Protein AF-A0A060C2F8-F1 (afdb_monomer)

InterPro domains:
  IPR010720 Alpha-L-arab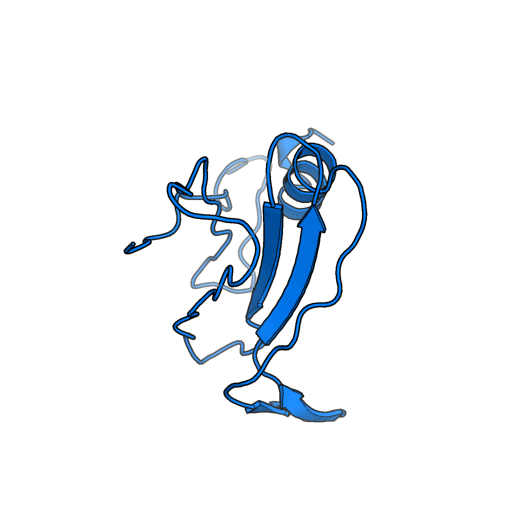inofuranosidase, C-terminal [PF06964] (8-109)
  IPR013780 Glycosyl hydrolase, all-beta [G3DSA:2.60.40.1180] (6-112)

pLDDT: mean 90.23, std 9.42, range [49.72, 97.5]

Nearest PDB structures (foldseek):
  2y2w-assembly2_B  TM=9.175E-01  e=4.142E-04  Bifidobacterium longum
  2y2w-assembly1_C  TM=8.318E-01  e=1.087E-04  Bifidobacterium longum
  8x19-assembly1_Q  TM=3.955E-01  e=1.441E+00  Homo sapiens
  2quf-assembly1_A  TM=3.892E-01  e=3.993E+00  unclassified

Foldseek 3Di:
DDCLQVAVCSVCVVAQDADKDDDDDDDDWDQDPPPGTDDQKDWIWHADPVGIDIDMDGNDLPDDDDDDDDPPPRDPDDDDPFAWDFDDNDPPDHADPVRNPRTHTDGDDDDD

Mean predicted aligned error: 4.66 Å

Organism: NCBI:txid905025

Structure (mmCIF, N/CA/C/O backbone):
data_AF-A0A060C2F8-F1
#
_entry.id   AF-A0A060C2F8-F1
#
loop_
_atom_site.group_PDB
_atom_site.id
_atom_site.type_symbol
_atom_site.label_atom_id
_atom_site.label_alt_id
_atom_site.label_comp_id
_atom_site.label_asym_id
_atom_site.label_entity_id
_atom_site.label_seq_id
_atom_site.pdbx_PDB_ins_code
_atom_site.Cartn_x
_atom_site.Cartn_y
_atom_site.Cartn_z
_atom_site.occupancy
_atom_site.B_iso_or_equiv
_atom_site.auth_seq_id
_atom_site.auth_comp_id
_atom_site.auth_asym_id
_atom_site.auth_atom_id
_atom_site.pdbx_PDB_model_num
ATOM 1 N N . MET A 1 1 ? 24.182 5.531 0.282 1.00 49.72 1 MET A N 1
ATOM 2 C CA . MET A 1 1 ? 22.779 5.168 0.030 1.00 49.72 1 MET A CA 1
ATOM 3 C C . MET A 1 1 ? 21.955 6.337 0.517 1.00 49.72 1 MET A C 1
ATOM 5 O O . MET A 1 1 ? 22.023 6.642 1.704 1.00 49.72 1 MET A O 1
ATOM 9 N N . ALA A 1 2 ? 21.351 7.085 -0.400 1.00 53.16 2 ALA A N 1
ATOM 10 C CA . ALA A 1 2 ? 20.495 8.204 -0.020 1.00 53.16 2 ALA A CA 1
ATOM 11 C C . ALA A 1 2 ? 19.171 7.641 0.524 1.00 53.16 2 ALA A C 1
ATOM 13 O O . ALA A 1 2 ? 18.805 6.512 0.202 1.00 53.16 2 ALA A O 1
ATOM 14 N N . ALA A 1 3 ? 18.456 8.396 1.362 1.00 50.66 3 ALA A N 1
ATOM 15 C CA . ALA A 1 3 ? 17.153 7.964 1.886 1.00 50.66 3 ALA A CA 1
ATOM 16 C C . ALA A 1 3 ? 16.141 7.651 0.760 1.00 50.66 3 ALA A C 1
ATOM 18 O O . ALA A 1 3 ? 15.261 6.808 0.932 1.00 50.66 3 ALA A O 1
ATOM 19 N N . ASP A 1 4 ? 16.339 8.264 -0.407 1.00 53.00 4 ASP A N 1
ATOM 20 C CA . ASP A 1 4 ? 15.506 8.123 -1.602 1.00 53.00 4 ASP A CA 1
ATOM 21 C C . ASP A 1 4 ? 15.657 6.751 -2.293 1.00 53.00 4 ASP A C 1
ATOM 23 O O . ASP A 1 4 ? 14.815 6.382 -3.109 1.00 53.00 4 ASP A O 1
ATOM 27 N N . ASP A 1 5 ? 16.675 5.955 -1.935 1.00 61.00 5 ASP A N 1
ATOM 28 C CA . ASP A 1 5 ? 16.897 4.609 -2.490 1.00 61.00 5 ASP A CA 1
ATOM 29 C C . ASP A 1 5 ? 15.994 3.537 -1.833 1.00 61.00 5 ASP A C 1
ATOM 31 O O . ASP A 1 5 ? 15.837 2.438 -2.364 1.00 61.00 5 ASP A O 1
ATOM 35 N N . LEU A 1 6 ? 15.385 3.830 -0.673 1.00 74.69 6 LEU A N 1
ATOM 36 C CA . LEU A 1 6 ? 14.614 2.876 0.143 1.00 74.69 6 LEU A CA 1
ATOM 37 C C . LEU A 1 6 ? 13.147 3.297 0.319 1.00 74.69 6 LEU A C 1
ATOM 39 O O . LEU A 1 6 ? 12.612 3.284 1.427 1.00 74.69 6 LEU A O 1
ATOM 43 N N . LEU A 1 7 ? 12.476 3.660 -0.773 1.00 84.94 7 LEU A N 1
ATOM 44 C CA . LEU A 1 7 ? 11.168 4.331 -0.739 1.00 84.94 7 LEU A CA 1
ATOM 45 C C . LEU A 1 7 ? 10.093 3.628 0.119 1.00 84.94 7 LEU A C 1
ATOM 47 O O . LEU A 1 7 ? 9.512 4.302 0.973 1.00 84.94 7 LEU A O 1
ATOM 51 N N . PRO A 1 8 ? 9.832 2.306 -0.000 1.00 87.50 8 PRO A N 1
ATOM 52 C CA . PRO A 1 8 ? 8.842 1.655 0.862 1.00 87.50 8 PRO A CA 1
ATOM 53 C C . PRO A 1 8 ? 9.239 1.666 2.342 1.00 87.50 8 PRO A C 1
ATOM 55 O O . PRO A 1 8 ? 8.400 1.881 3.216 1.00 87.50 8 PRO A O 1
ATOM 58 N N . VAL A 1 9 ? 10.525 1.456 2.641 1.00 90.69 9 VAL A N 1
ATOM 59 C CA . VAL A 1 9 ? 11.032 1.403 4.021 1.00 90.69 9 VAL A CA 1
ATOM 60 C C . VAL A 1 9 ? 11.005 2.789 4.658 1.00 90.69 9 VAL A C 1
ATOM 62 O O . VAL A 1 9 ? 10.604 2.923 5.806 1.00 90.69 9 VAL A O 1
ATOM 65 N N . ALA A 1 10 ? 11.368 3.836 3.919 1.00 91.81 10 ALA A N 1
ATOM 66 C CA . ALA A 1 10 ? 11.306 5.212 4.397 1.00 91.81 10 ALA A CA 1
ATOM 67 C C . ALA A 1 10 ? 9.861 5.645 4.711 1.00 91.81 10 ALA A C 1
ATOM 69 O O . ALA A 1 10 ? 9.612 6.232 5.765 1.00 91.81 10 ALA A O 1
ATOM 70 N N . LEU A 1 11 ? 8.898 5.307 3.841 1.00 93.31 11 LEU A N 1
ATOM 71 C CA . LEU A 1 11 ? 7.477 5.595 4.068 1.00 93.31 11 LEU A CA 1
ATOM 72 C C . LEU A 1 11 ? 6.939 4.853 5.291 1.00 93.31 11 LEU A C 1
ATOM 74 O O . LEU A 1 11 ? 6.369 5.473 6.186 1.00 93.31 11 LEU A O 1
ATOM 78 N N . THR A 1 12 ? 7.173 3.545 5.373 1.00 92.44 12 THR A N 1
ATOM 79 C CA . THR A 1 12 ? 6.740 2.747 6.529 1.00 92.44 12 THR A CA 1
ATOM 80 C C . THR A 1 12 ? 7.395 3.222 7.823 1.00 92.44 12 THR A C 1
ATOM 82 O O . THR A 1 12 ? 6.703 3.424 8.815 1.00 92.44 12 THR A O 1
ATOM 85 N N . ALA A 1 13 ? 8.697 3.511 7.813 1.00 93.81 13 ALA A N 1
ATOM 86 C CA . ALA A 1 13 ? 9.407 4.033 8.975 1.00 93.81 13 ALA A CA 1
ATOM 87 C C . ALA A 1 13 ? 8.926 5.422 9.410 1.00 93.81 13 ALA A C 1
ATOM 89 O O . ALA A 1 13 ? 9.096 5.753 10.582 1.00 93.81 13 ALA A O 1
ATOM 90 N N . ARG A 1 14 ? 8.358 6.237 8.510 1.00 94.25 14 ARG A N 1
ATOM 91 C CA . ARG A 1 14 ? 7.750 7.536 8.839 1.00 94.25 14 ARG A CA 1
ATOM 92 C C . ARG A 1 14 ? 6.338 7.375 9.405 1.00 94.25 14 ARG A C 1
ATOM 94 O O . ARG A 1 14 ? 6.036 8.033 10.397 1.00 94.25 14 ARG A O 1
ATOM 101 N N . LEU A 1 15 ? 5.520 6.516 8.791 1.00 95.00 15 LEU A N 1
ATOM 102 C CA . LEU A 1 15 ? 4.058 6.503 8.950 1.00 95.00 15 LEU A CA 1
ATOM 103 C C . LEU A 1 15 ? 3.503 5.401 9.851 1.00 95.00 15 LEU A C 1
ATOM 105 O O . LEU A 1 15 ? 2.427 5.569 10.418 1.00 95.00 15 LEU A O 1
ATOM 109 N N . ALA A 1 16 ? 4.207 4.280 10.003 1.00 94.75 16 ALA A N 1
ATOM 110 C CA . ALA A 1 16 ? 3.764 3.179 10.854 1.00 94.75 16 ALA A CA 1
ATOM 111 C C . ALA A 1 16 ? 4.076 3.488 12.329 1.00 94.75 16 ALA A C 1
ATOM 113 O O . ALA A 1 16 ? 5.054 2.992 12.897 1.00 94.75 16 ALA A O 1
ATOM 114 N N . ARG A 1 17 ? 3.289 4.385 12.927 1.00 96.06 17 ARG A N 1
ATOM 115 C CA . ARG A 1 17 ? 3.405 4.821 14.324 1.00 96.06 17 ARG A CA 1
ATOM 116 C C . ARG A 1 17 ? 2.335 4.185 15.206 1.00 96.06 17 ARG A C 1
ATOM 118 O O . ARG A 1 17 ? 1.328 3.674 14.722 1.00 96.06 17 ARG A O 1
ATOM 125 N N . GLY A 1 18 ? 2.600 4.176 16.510 1.00 95.81 18 GLY A N 1
ATOM 126 C CA . GLY A 1 18 ? 1.692 3.617 17.506 1.00 95.81 18 GLY A CA 1
ATOM 127 C C . GLY A 1 18 ? 1.656 2.091 17.518 1.00 95.81 18 GLY A C 1
ATOM 128 O O . GLY A 1 18 ? 2.693 1.423 17.500 1.00 95.81 18 GLY A O 1
ATOM 129 N N . ARG A 1 19 ? 0.444 1.537 17.614 1.00 95.75 19 ARG A N 1
ATOM 130 C CA . ARG A 1 19 ? 0.197 0.094 17.752 1.00 95.75 19 ARG A CA 1
ATOM 131 C C . ARG A 1 19 ? -0.227 -0.523 16.427 1.00 95.75 19 ARG A C 1
ATOM 133 O O . ARG A 1 19 ? -1.034 0.057 15.709 1.00 95.75 19 ARG A O 1
ATOM 140 N N . ALA A 1 20 ? 0.243 -1.735 16.144 1.00 96.19 20 ALA A N 1
ATOM 141 C CA . ALA A 1 20 ? -0.316 -2.541 15.063 1.00 96.19 20 ALA A CA 1
ATOM 142 C C . ALA A 1 20 ? -1.755 -2.960 15.403 1.00 96.19 20 ALA A C 1
ATOM 144 O O . ALA A 1 20 ? -2.052 -3.313 16.549 1.00 96.19 20 ALA A O 1
ATOM 145 N N . VAL A 1 21 ? -2.639 -2.926 14.409 1.00 93.12 21 VAL A N 1
ATOM 146 C CA . VAL A 1 21 ? -4.035 -3.358 14.534 1.00 93.12 21 VAL A CA 1
ATOM 147 C C . VAL A 1 21 ? -4.324 -4.488 13.555 1.00 93.12 21 VAL A C 1
ATOM 149 O O . VAL A 1 21 ? -3.710 -4.574 12.491 1.00 93.12 21 VAL A O 1
ATOM 152 N N . ALA A 1 22 ? -5.232 -5.384 13.940 1.00 90.56 22 ALA A N 1
ATOM 153 C CA . ALA A 1 22 ? -5.678 -6.447 13.051 1.00 90.56 22 ALA A CA 1
ATOM 154 C C . ALA A 1 22 ? -6.451 -5.836 11.876 1.00 90.56 22 ALA A C 1
ATOM 156 O O . ALA A 1 22 ? -7.301 -4.971 12.080 1.00 90.56 22 ALA A O 1
ATOM 157 N N . VAL A 1 23 ? -6.138 -6.295 10.666 1.00 93.88 23 VAL A N 1
ATOM 158 C CA . VAL A 1 23 ? -6.817 -5.903 9.430 1.00 93.88 23 VAL A CA 1
ATOM 159 C C . VAL A 1 23 ? -7.411 -7.161 8.824 1.00 93.88 23 VAL A C 1
ATOM 161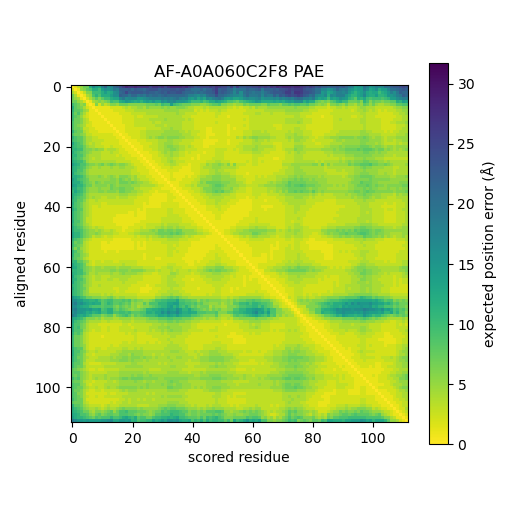 O O . VAL A 1 23 ? -6.685 -8.123 8.568 1.00 93.88 23 VAL A O 1
ATOM 164 N N . GLU A 1 24 ? -8.721 -7.154 8.609 1.00 94.12 24 GLU A N 1
ATOM 165 C CA . GLU A 1 24 ? -9.373 -8.179 7.803 1.00 94.12 24 GLU A CA 1
ATOM 166 C C . GLU A 1 24 ? -9.291 -7.771 6.334 1.00 94.12 24 GLU A C 1
ATOM 168 O O . GLU A 1 24 ? -9.595 -6.635 5.972 1.00 94.12 24 GLU A O 1
ATOM 173 N N . VAL A 1 25 ? -8.819 -8.691 5.495 1.00 95.50 25 VAL A N 1
ATOM 174 C CA . VAL A 1 25 ? -8.669 -8.476 4.056 1.00 95.50 25 VAL A CA 1
ATOM 175 C C . VAL A 1 25 ? -9.475 -9.549 3.349 1.00 95.50 25 VAL A C 1
ATOM 177 O O . VAL A 1 25 ? -9.131 -10.729 3.423 1.00 95.50 25 VAL A O 1
ATOM 180 N N . ASP A 1 26 ? -10.520 -9.122 2.654 1.00 95.31 26 ASP A N 1
ATOM 181 C CA . ASP A 1 26 ? -11.278 -9.945 1.718 1.00 95.31 26 ASP A CA 1
ATOM 182 C C . ASP A 1 26 ? -11.089 -9.406 0.297 1.00 95.31 26 ASP A C 1
ATOM 184 O O . ASP A 1 26 ? -10.862 -8.209 0.103 1.00 95.31 26 ASP A O 1
ATOM 188 N N . GLY A 1 27 ? -11.128 -10.286 -0.703 1.00 94.75 27 GLY A N 1
ATOM 189 C CA . GLY A 1 27 ? -10.970 -9.861 -2.088 1.00 94.75 27 GLY A CA 1
ATOM 190 C C . GLY A 1 27 ? -10.400 -10.912 -3.039 1.00 94.75 27 GLY A C 1
ATOM 191 O O . GLY A 1 27 ? -10.417 -12.114 -2.757 1.00 94.75 27 GLY A O 1
ATOM 192 N N . PRO A 1 28 ? -9.907 -10.470 -4.212 1.00 95.69 28 PRO A N 1
ATOM 193 C CA . PRO A 1 28 ? -9.501 -11.377 -5.271 1.00 95.69 28 PRO A CA 1
ATOM 194 C C . PRO A 1 28 ? -8.284 -12.215 -4.874 1.00 95.69 28 PRO A C 1
ATOM 196 O O . PRO A 1 28 ? -7.470 -11.851 -4.021 1.00 95.69 28 PRO A O 1
ATOM 199 N N . SER A 1 29 ? -8.133 -13.346 -5.555 1.00 96.31 29 SER A N 1
ATOM 200 C CA . SER A 1 29 ? -6.967 -14.218 -5.449 1.00 96.31 29 SER A CA 1
ATOM 201 C C . SER A 1 29 ? -6.398 -14.502 -6.833 1.00 96.31 29 SER A C 1
ATOM 203 O O . SER A 1 29 ? -7.120 -14.452 -7.827 1.00 96.31 29 SER A O 1
ATOM 205 N N . PHE A 1 30 ? -5.103 -14.804 -6.900 1.00 94.62 30 PHE A N 1
ATOM 206 C CA . PHE A 1 30 ? -4.427 -15.165 -8.144 1.00 94.62 30 PHE A CA 1
ATOM 207 C C . PHE A 1 30 ? -3.649 -16.471 -7.983 1.00 94.62 30 PHE A C 1
ATOM 209 O O . PHE A 1 30 ? -3.247 -16.859 -6.880 1.00 94.62 30 PHE A O 1
ATOM 216 N N . ALA A 1 31 ? -3.443 -17.1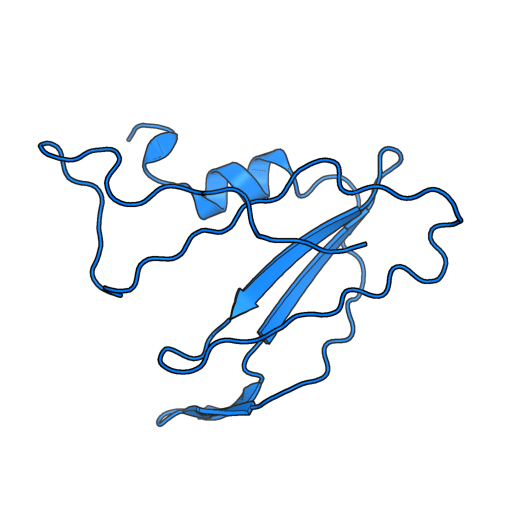69 -9.099 1.00 95.25 31 ALA A N 1
ATOM 217 C CA . ALA A 1 31 ? -2.677 -18.403 -9.123 1.00 95.25 31 ALA A CA 1
ATOM 218 C C . ALA A 1 31 ? -1.174 -18.096 -9.099 1.00 95.25 31 ALA A C 1
ATOM 220 O O . ALA A 1 31 ? -0.627 -17.483 -10.014 1.00 95.25 31 ALA A O 1
ATOM 221 N N . SER A 1 32 ? -0.490 -18.574 -8.067 1.00 93.56 32 SER A N 1
ATOM 222 C CA . SER A 1 32 ? 0.966 -18.570 -7.984 1.00 93.56 32 SER A CA 1
ATOM 223 C C . SER A 1 32 ? 1.517 -19.966 -8.278 1.00 93.56 32 SER A C 1
ATOM 225 O O . SER A 1 32 ? 1.012 -20.971 -7.775 1.00 93.56 32 SER A O 1
ATOM 227 N N . ALA A 1 33 ? 2.601 -20.045 -9.052 1.00 92.75 33 ALA A N 1
ATOM 228 C CA . ALA A 1 33 ? 3.209 -21.329 -9.416 1.00 92.75 33 ALA A CA 1
ATOM 229 C C . ALA A 1 33 ? 3.729 -22.117 -8.198 1.00 92.75 33 ALA A C 1
ATOM 231 O O . ALA A 1 33 ? 3.734 -23.344 -8.205 1.00 92.75 33 ALA A O 1
ATOM 232 N N . ARG A 1 34 ? 4.178 -21.409 -7.153 1.00 95.25 34 ARG A N 1
ATOM 233 C CA . ARG A 1 34 ? 4.800 -22.011 -5.966 1.00 95.25 34 ARG A CA 1
ATOM 234 C C . ARG A 1 34 ? 3.823 -22.277 -4.822 1.00 95.25 34 ARG A C 1
ATOM 236 O O . ARG A 1 34 ? 4.028 -23.236 -4.085 1.00 95.25 34 ARG A O 1
ATOM 243 N N . PHE A 1 35 ? 2.817 -21.425 -4.637 1.00 94.50 35 PHE A N 1
ATOM 244 C CA . PHE A 1 35 ? 1.952 -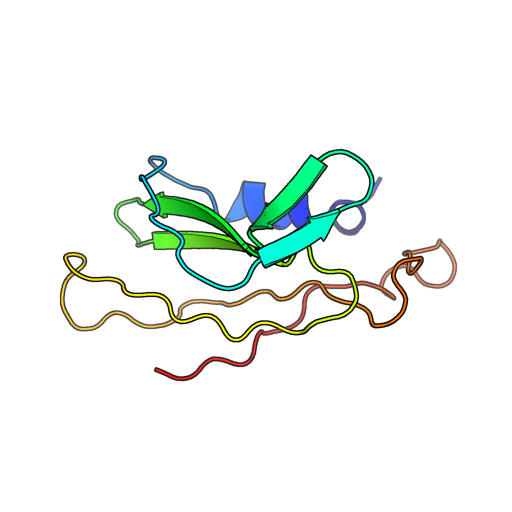21.448 -3.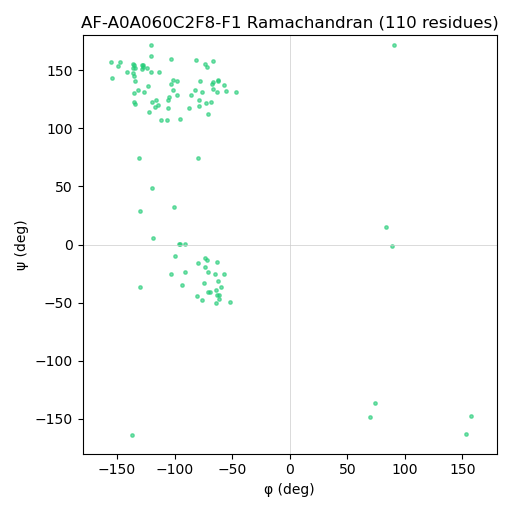451 1.00 94.50 35 PHE A CA 1
ATOM 245 C C . PHE A 1 35 ? 0.478 -21.716 -3.783 1.00 94.50 35 PHE A C 1
ATOM 247 O O . PHE A 1 35 ? -0.360 -21.670 -2.889 1.00 94.50 35 PHE A O 1
ATOM 254 N N . GLY A 1 36 ? 0.151 -22.006 -5.048 1.00 95.25 36 GLY A N 1
ATOM 255 C CA . GLY A 1 36 ? -1.231 -22.168 -5.491 1.00 95.25 36 GLY A CA 1
ATOM 256 C C . GLY A 1 36 ? -1.982 -20.838 -5.475 1.00 95.25 36 GLY A C 1
ATOM 257 O O . GLY A 1 36 ? -1.391 -19.782 -5.710 1.00 95.25 36 GLY A O 1
ATOM 258 N N . THR A 1 37 ? -3.283 -20.886 -5.211 1.00 96.12 37 THR A N 1
ATOM 259 C CA . THR A 1 37 ? -4.141 -19.697 -5.139 1.00 96.12 37 THR A CA 1
ATOM 260 C C . THR A 1 37 ? -3.859 -18.902 -3.866 1.00 96.12 37 THR A C 1
ATOM 262 O O . THR A 1 37 ? -4.004 -19.425 -2.763 1.00 96.12 37 THR A O 1
ATOM 265 N N . VAL A 1 38 ? -3.473 -17.633 -4.014 1.00 95.94 38 VAL A N 1
ATOM 266 C CA . VAL A 1 38 ? -3.139 -16.738 -2.895 1.00 95.94 38 VAL A CA 1
ATOM 267 C C . VAL A 1 38 ? -3.904 -15.413 -2.997 1.00 95.94 38 VAL A C 1
ATOM 269 O O . VAL A 1 38 ? -4.194 -14.979 -4.112 1.00 95.94 38 VAL A O 1
ATOM 272 N N . PRO A 1 39 ? -4.212 -14.733 -1.872 1.00 96.12 39 PRO A N 1
ATOM 273 C CA . PRO A 1 39 ? -4.856 -13.418 -1.909 1.00 96.12 39 PRO A CA 1
ATOM 274 C C . PRO A 1 39 ? -4.045 -12.399 -2.721 1.00 96.12 39 PRO A C 1
ATOM 276 O O . PRO A 1 39 ? -2.822 -12.328 -2.579 1.00 96.12 39 PRO A O 1
ATOM 279 N N . ALA A 1 40 ? -4.693 -11.584 -3.546 1.00 96.75 40 ALA A N 1
ATOM 280 C CA . ALA A 1 40 ? -4.000 -10.550 -4.311 1.00 96.75 40 ALA A CA 1
ATOM 281 C C . ALA A 1 40 ? -3.475 -9.441 -3.393 1.00 96.75 40 ALA A C 1
ATOM 283 O O . ALA A 1 40 ? -2.332 -9.019 -3.534 1.00 96.75 40 ALA A O 1
ATOM 284 N N . VAL A 1 41 ? -4.258 -9.033 -2.396 1.00 97.50 41 VAL A N 1
ATOM 285 C CA . VAL A 1 41 ? -3.894 -7.952 -1.476 1.00 97.50 41 VAL A CA 1
ATOM 286 C C . VAL A 1 41 ? -3.323 -8.515 -0.179 1.00 97.50 41 VAL A C 1
ATOM 288 O O . VAL A 1 41 ? -3.794 -9.520 0.351 1.00 97.50 41 VAL A O 1
ATOM 291 N N . ASN A 1 42 ? -2.291 -7.856 0.336 1.00 96.44 42 ASN A N 1
ATOM 292 C CA . ASN A 1 42 ? -1.869 -7.979 1.724 1.00 96.44 42 ASN A CA 1
ATOM 293 C C . ASN A 1 42 ? -1.882 -6.587 2.355 1.00 96.44 42 ASN A C 1
ATOM 295 O O . ASN A 1 42 ? -1.410 -5.644 1.720 1.00 96.44 42 ASN A O 1
ATOM 299 N N . ALA A 1 43 ? -2.396 -6.462 3.575 1.00 97.12 43 ALA A N 1
ATOM 300 C CA . ALA A 1 43 ? -2.494 -5.188 4.267 1.00 97.12 43 ALA A CA 1
ATOM 301 C C . ALA A 1 43 ? -2.186 -5.330 5.757 1.00 97.12 43 ALA A C 1
ATOM 303 O O . ALA A 1 43 ? -2.467 -6.350 6.383 1.00 97.12 43 ALA A O 1
ATOM 304 N N . VAL A 1 44 ? -1.617 -4.273 6.320 1.00 96.62 44 VAL A N 1
ATOM 305 C CA . VAL A 1 44 ? -1.437 -4.071 7.756 1.00 96.62 44 VAL A CA 1
ATOM 306 C C . VAL A 1 44 ? -1.811 -2.636 8.086 1.00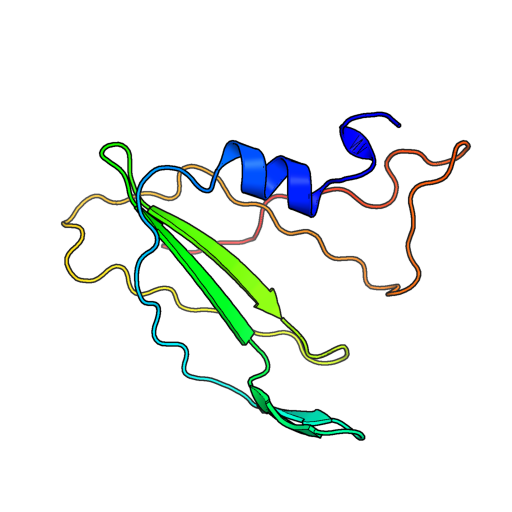 96.62 44 VAL A C 1
ATOM 308 O O . VAL A 1 44 ? -1.722 -1.754 7.230 1.00 96.62 44 VAL A O 1
ATOM 311 N N . ALA A 1 45 ? -2.199 -2.383 9.329 1.00 96.38 45 ALA A N 1
ATOM 312 C CA . ALA A 1 45 ? -2.475 -1.032 9.778 1.00 96.38 45 ALA A CA 1
ATOM 313 C C . ALA A 1 45 ? -1.865 -0.768 11.151 1.00 96.38 45 ALA A C 1
ATOM 315 O O . ALA A 1 45 ? -1.699 -1.679 11.970 1.00 96.38 45 ALA A O 1
ATOM 316 N N . THR A 1 46 ? -1.536 0.494 11.395 1.00 96.19 46 THR A N 1
ATOM 317 C CA . THR A 1 46 ? -1.162 0.989 12.716 1.00 96.19 46 THR A CA 1
ATOM 318 C C . THR A 1 46 ? -2.064 2.143 13.116 1.00 96.19 46 THR A C 1
ATOM 320 O O . THR A 1 46 ? -2.576 2.854 12.255 1.00 96.19 46 THR A O 1
ATOM 323 N N . ALA A 1 47 ? -2.267 2.316 14.417 1.00 93.81 47 ALA A N 1
ATOM 324 C CA . ALA A 1 47 ? -3.077 3.389 14.973 1.00 93.81 47 ALA A CA 1
ATOM 325 C C . ALA A 1 47 ? -2.366 4.053 16.158 1.00 93.81 47 ALA A C 1
ATOM 327 O O . ALA A 1 47 ? -1.769 3.362 16.993 1.00 93.81 47 ALA A O 1
ATOM 328 N N . ASP A 1 48 ? -2.480 5.370 16.249 1.00 92.88 48 ASP A N 1
ATOM 329 C CA . ASP A 1 48 ? -2.090 6.196 17.392 1.00 92.88 48 ASP A CA 1
ATOM 330 C C . ASP A 1 48 ? -3.172 7.256 17.670 1.00 92.88 48 ASP A C 1
ATOM 332 O O . ASP A 1 48 ? -4.315 7.100 17.239 1.00 92.88 48 ASP A O 1
ATOM 336 N N . ASP A 1 49 ? -2.837 8.284 18.450 1.00 90.25 49 ASP A N 1
ATOM 337 C CA . ASP A 1 49 ? -3.773 9.351 18.812 1.00 90.25 49 ASP A CA 1
ATOM 338 C C . ASP A 1 49 ? -4.058 10.315 17.641 1.00 90.25 49 ASP A C 1
ATOM 340 O O . ASP A 1 49 ? -5.074 11.010 17.666 1.00 90.25 49 ASP A O 1
ATOM 344 N N . ASP A 1 50 ? -3.196 10.344 16.615 1.00 89.12 50 ASP A N 1
ATOM 345 C CA . ASP A 1 50 ? -3.321 11.229 15.451 1.00 89.12 50 ASP A CA 1
ATOM 346 C C . ASP A 1 50 ? -4.115 10.570 14.309 1.00 89.12 50 ASP A C 1
ATOM 348 O O . ASP A 1 50 ? -4.708 11.266 13.480 1.00 89.12 50 ASP A O 1
ATOM 352 N N . GLY A 1 51 ? -4.161 9.234 14.255 1.00 91.75 51 GLY A N 1
ATOM 353 C CA . GLY A 1 51 ? -5.031 8.517 13.328 1.00 91.75 51 GLY A CA 1
ATOM 354 C C . GLY A 1 51 ? -4.604 7.087 13.016 1.00 91.75 51 GLY A C 1
ATOM 355 O O . GLY A 1 51 ? -4.076 6.359 13.857 1.00 91.75 51 GLY A O 1
ATOM 356 N N . VAL A 1 52 ? -4.895 6.664 11.781 1.00 94.06 52 VAL A N 1
ATOM 357 C CA . VAL A 1 52 ? -4.626 5.311 11.282 1.00 94.06 52 VAL A CA 1
ATOM 358 C C . VAL A 1 52 ? -3.834 5.366 9.985 1.00 94.06 52 VAL A C 1
ATOM 360 O O . VAL A 1 52 ? -4.219 6.041 9.033 1.00 94.06 52 VAL A O 1
ATOM 363 N N . THR 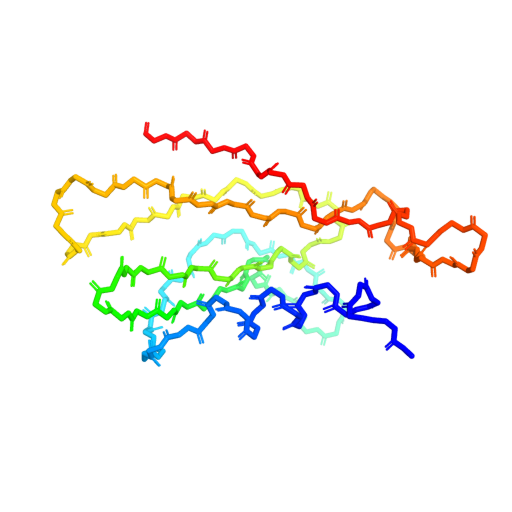A 1 53 ? -2.765 4.579 9.933 1.00 95.94 53 THR A N 1
ATOM 364 C CA . THR A 1 53 ? -1.979 4.339 8.723 1.00 95.94 53 THR A CA 1
ATOM 365 C C . THR A 1 53 ? -2.289 2.943 8.209 1.00 95.94 53 THR A C 1
ATOM 367 O O . THR A 1 53 ? -2.077 1.965 8.924 1.00 95.94 53 THR A O 1
ATOM 370 N N . VAL A 1 54 ? -2.724 2.837 6.953 1.00 95.88 54 VAL A N 1
ATOM 371 C CA . VAL A 1 54 ? -2.890 1.556 6.254 1.00 95.88 54 VAL A CA 1
ATOM 372 C C . VAL A 1 54 ? -1.758 1.384 5.249 1.00 95.88 54 VAL A C 1
ATOM 374 O O . VAL A 1 54 ? -1.512 2.246 4.408 1.00 95.88 54 VAL A O 1
ATOM 377 N N . LEU A 1 55 ? -1.067 0.253 5.334 1.00 96.44 55 LEU A N 1
ATOM 378 C CA . LEU A 1 55 ? -0.016 -0.156 4.413 1.00 96.44 55 LEU A CA 1
ATOM 379 C C . LEU A 1 55 ? -0.496 -1.399 3.685 1.00 96.44 55 LEU A C 1
ATOM 381 O O . LEU A 1 55 ? -0.760 -2.420 4.317 1.00 96.44 55 LEU A O 1
ATOM 385 N N . LEU A 1 56 ? -0.587 -1.328 2.362 1.00 96.69 56 LEU A N 1
ATOM 386 C CA . LEU A 1 56 ? -1.060 -2.438 1.547 1.00 96.69 56 LEU A CA 1
ATOM 387 C C . LEU A 1 56 ? -0.192 -2.650 0.314 1.00 96.69 56 LEU A C 1
ATOM 389 O O . LEU A 1 56 ? 0.457 -1.727 -0.177 1.00 96.69 56 LEU A O 1
ATOM 393 N N . ALA A 1 57 ? -0.194 -3.881 -0.184 1.00 96.00 57 ALA A N 1
ATOM 394 C CA . ALA A 1 57 ? 0.467 -4.265 -1.419 1.00 96.00 57 ALA A CA 1
ATOM 395 C C . ALA A 1 57 ? -0.450 -5.161 -2.254 1.00 96.00 57 ALA A C 1
ATOM 397 O O . ALA A 1 57 ? -0.953 -6.173 -1.758 1.00 96.00 57 ALA A O 1
ATOM 398 N N . ASN A 1 58 ? -0.606 -4.816 -3.533 1.00 96.00 58 ASN A N 1
ATOM 399 C CA . ASN A 1 58 ? -1.096 -5.742 -4.546 1.00 96.00 58 ASN A CA 1
ATOM 400 C C . ASN A 1 58 ? 0.059 -6.664 -4.965 1.00 96.00 58 ASN A C 1
ATOM 402 O O . ASN A 1 58 ? 1.139 -6.201 -5.330 1.00 96.00 58 ASN A O 1
ATOM 406 N N . ARG A 1 59 ? -0.162 -7.972 -4.858 1.00 95.12 59 ARG A N 1
ATOM 407 C CA . ARG A 1 59 ? 0.800 -9.034 -5.169 1.00 95.12 59 ARG A CA 1
ATOM 408 C C . ARG A 1 59 ? 0.565 -9.655 -6.544 1.00 95.12 59 ARG A C 1
ATOM 410 O O . ARG A 1 59 ? 1.412 -10.437 -6.978 1.00 95.12 59 ARG A O 1
ATOM 417 N N . SER A 1 60 ? -0.554 -9.342 -7.208 1.00 93.25 60 SER A N 1
ATOM 418 C CA . SER A 1 60 ? -0.709 -9.657 -8.628 1.00 93.25 60 SER A CA 1
ATOM 419 C C . SER A 1 60 ? 0.266 -8.797 -9.429 1.00 93.25 60 SER A C 1
ATOM 421 O O . SER A 1 60 ? 0.455 -7.617 -9.143 1.00 93.25 60 SER A O 1
ATOM 423 N N . ILE A 1 61 ? 0.909 -9.406 -10.423 1.00 90.81 61 ILE A N 1
ATOM 424 C CA . ILE A 1 61 ? 1.822 -8.715 -11.348 1.00 90.81 61 ILE A CA 1
ATOM 425 C C . ILE A 1 61 ? 1.125 -8.302 -12.651 1.00 90.81 61 ILE A C 1
ATOM 427 O O . ILE A 1 61 ? 1.777 -7.790 -13.555 1.00 90.81 61 ILE A O 1
ATOM 431 N N . VAL A 1 62 ? -0.171 -8.597 -12.770 1.00 89.75 62 VAL A N 1
ATOM 432 C CA . VAL A 1 62 ? -0.956 -8.416 -13.998 1.00 89.75 62 VAL A CA 1
ATOM 433 C C . VAL A 1 62 ? -2.262 -7.672 -13.759 1.00 89.75 62 VAL A C 1
ATOM 435 O O . VAL A 1 62 ? -2.648 -6.877 -14.608 1.00 89.75 62 VAL A O 1
ATOM 438 N N . ASP A 1 63 ? -2.926 -7.908 -12.628 1.00 91.88 63 ASP A N 1
ATOM 439 C CA . ASP A 1 63 ? -4.254 -7.355 -12.366 1.00 91.88 63 ASP A CA 1
ATOM 440 C C . ASP A 1 63 ? -4.171 -6.141 -11.445 1.00 91.88 63 ASP A C 1
ATOM 442 O O . ASP A 1 63 ? -3.545 -6.200 -10.381 1.00 91.88 63 ASP A O 1
ATOM 446 N N . ASP A 1 64 ? -4.870 -5.075 -11.821 1.00 93.12 64 ASP A N 1
ATOM 447 C CA . ASP A 1 64 ? -5.170 -3.962 -10.926 1.00 93.12 64 ASP A CA 1
ATOM 448 C C . ASP A 1 64 ? -6.221 -4.380 -9.884 1.00 93.12 64 ASP A C 1
ATOM 450 O O . ASP A 1 64 ? -7.039 -5.273 -10.119 1.00 93.12 64 ASP A O 1
ATOM 454 N N . VAL A 1 65 ? -6.203 -3.733 -8.715 1.00 93.69 65 VAL A N 1
ATOM 455 C CA . VAL A 1 65 ? -7.168 -3.987 -7.638 1.00 93.69 65 VAL A CA 1
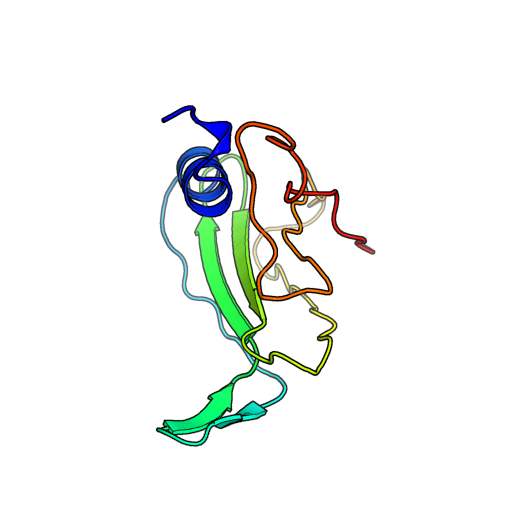ATOM 456 C C . VAL A 1 65 ? -7.682 -2.664 -7.086 1.00 93.69 65 VAL A C 1
ATOM 458 O O . VAL A 1 65 ? -6.905 -1.869 -6.556 1.00 93.69 65 VAL A O 1
ATOM 461 N N . ASP A 1 66 ? -8.998 -2.474 -7.158 1.00 93.31 66 ASP A N 1
ATOM 462 C CA . ASP A 1 66 ? -9.692 -1.421 -6.422 1.00 93.31 66 ASP A CA 1
ATOM 463 C C . ASP A 1 66 ? -9.825 -1.830 -4.952 1.00 93.31 66 ASP A C 1
ATOM 465 O O . ASP A 1 66 ? -10.245 -2.947 -4.637 1.00 93.31 66 ASP A O 1
ATOM 469 N N . VAL A 1 67 ? -9.456 -0.929 -4.040 1.00 93.75 67 VAL A N 1
ATOM 470 C CA . VAL A 1 67 ? -9.467 -1.193 -2.597 1.00 93.75 67 VAL A CA 1
ATOM 471 C C . VAL A 1 67 ? -10.466 -0.275 -1.910 1.00 93.75 67 VAL A C 1
ATOM 473 O O . VAL A 1 67 ? -10.350 0.948 -1.983 1.00 93.75 67 VAL A O 1
ATOM 476 N N . LEU A 1 68 ? -11.402 -0.880 -1.181 1.00 94.62 68 LEU A N 1
ATOM 477 C CA . LEU A 1 68 ? -12.260 -0.196 -0.222 1.00 94.62 68 LEU A CA 1
ATOM 478 C C . LEU A 1 68 ? -11.675 -0.373 1.183 1.00 94.62 68 LEU A C 1
ATOM 480 O O . LEU A 1 68 ? -11.388 -1.495 1.597 1.00 94.62 68 LEU A O 1
ATOM 484 N N . ILE A 1 69 ? -11.497 0.729 1.911 1.00 92.81 69 ILE A N 1
ATOM 485 C CA . ILE A 1 69 ? -11.008 0.712 3.293 1.00 92.81 69 ILE A CA 1
ATOM 486 C C . ILE A 1 69 ? -12.144 1.163 4.203 1.00 92.81 69 ILE A C 1
ATOM 488 O O . ILE A 1 69 ? -12.486 2.344 4.248 1.00 92.81 69 ILE A O 1
ATOM 492 N N . GLU A 1 70 ? -12.713 0.221 4.946 1.00 91.06 70 GLU A N 1
ATOM 493 C CA . GLU A 1 70 ? -13.731 0.516 5.948 1.00 91.06 70 GLU A CA 1
ATOM 494 C C . GLU A 1 70 ? -13.069 0.853 7.288 1.00 91.06 70 GLU A C 1
ATOM 496 O O . GLU A 1 70 ? -12.392 0.033 7.903 1.00 91.06 70 GLU A O 1
ATOM 501 N N . LEU A 1 71 ? -13.276 2.084 7.754 1.00 86.88 71 LEU A N 1
ATOM 502 C CA . LEU A 1 71 ? -12.712 2.611 9.003 1.00 86.88 71 LEU A CA 1
ATOM 503 C C . LEU A 1 71 ? -13.737 2.583 10.149 1.00 86.88 71 LEU A C 1
ATOM 505 O O . LEU A 1 71 ? -13.753 3.453 11.022 1.00 86.88 71 LEU A O 1
ATOM 509 N N . ALA A 1 72 ? -14.632 1.591 10.135 1.00 80.69 72 ALA A N 1
ATOM 510 C CA . ALA A 1 72 ? -15.699 1.469 11.118 1.00 80.69 72 ALA A CA 1
ATOM 511 C C . ALA A 1 72 ? -15.136 1.447 12.553 1.00 80.69 72 ALA A C 1
ATOM 513 O O . ALA A 1 72 ? -14.192 0.724 12.865 1.00 80.69 72 ALA A O 1
ATOM 514 N N . GLY A 1 73 ? -15.726 2.253 13.441 1.00 78.75 73 GLY A N 1
ATOM 515 C CA . GLY A 1 73 ? -15.319 2.343 14.848 1.00 78.75 73 GLY A CA 1
ATOM 516 C C . GLY A 1 73 ? -14.229 3.375 15.161 1.00 78.75 73 GLY A C 1
ATOM 517 O O . GLY A 1 73 ? -13.902 3.543 16.333 1.00 78.75 73 GLY A O 1
ATOM 518 N N . LEU A 1 74 ? -13.710 4.099 14.162 1.00 78.75 74 LEU A N 1
ATOM 519 C CA . LEU A 1 74 ? -12.753 5.202 14.355 1.00 78.75 74 LEU A CA 1
ATOM 520 C C . LEU A 1 74 ? -13.419 6.585 14.510 1.00 78.75 74 LEU A C 1
ATOM 522 O O . LEU A 1 74 ? -12.731 7.575 14.739 1.00 78.75 74 LEU A O 1
ATOM 526 N N . GLY A 1 75 ? -14.754 6.638 14.459 1.00 73.56 75 GLY A N 1
ATOM 527 C CA . GLY A 1 75 ? -15.547 7.861 14.605 1.00 73.56 75 GLY A CA 1
ATOM 528 C C . GLY A 1 75 ? -15.833 8.569 13.279 1.00 73.56 75 GLY A C 1
ATOM 529 O O . GLY A 1 75 ? -15.312 8.201 12.227 1.00 73.56 75 GLY A O 1
ATOM 530 N N . ASP A 1 76 ? -16.698 9.580 13.341 1.00 79.62 76 ASP 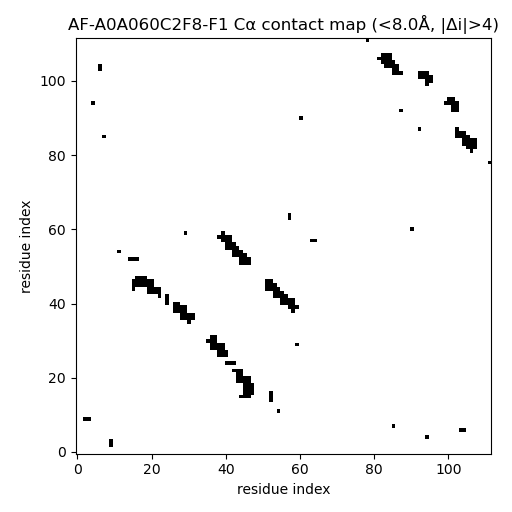A N 1
ATOM 531 C CA . ASP A 1 76 ? -17.048 10.412 12.188 1.00 79.62 76 ASP A CA 1
ATOM 532 C C . ASP A 1 76 ? -15.985 11.496 11.937 1.00 79.62 76 ASP A C 1
ATOM 534 O O . ASP A 1 76 ? -15.250 11.894 12.840 1.00 79.62 76 ASP A O 1
ATOM 538 N N . GLY A 1 77 ? -15.940 12.028 10.712 1.00 82.06 77 GLY A N 1
ATOM 539 C CA . GLY A 1 77 ? -15.079 13.169 10.367 1.00 82.06 77 GLY A CA 1
ATOM 540 C C . GLY A 1 77 ? -13.636 12.807 10.011 1.00 82.06 77 GLY A C 1
ATOM 541 O O . GLY A 1 77 ? -12.782 13.692 9.952 1.00 82.06 77 GLY A O 1
ATOM 542 N N . LEU A 1 78 ? -13.362 11.528 9.748 1.00 85.75 78 LEU A N 1
ATOM 543 C CA . LEU A 1 78 ? -12.087 11.096 9.187 1.00 85.75 78 LEU A CA 1
ATOM 544 C C . LEU A 1 78 ? -11.881 11.706 7.799 1.00 85.75 78 LEU A C 1
ATOM 546 O O . LEU A 1 78 ? -12.801 11.790 6.985 1.00 85.75 78 LEU A O 1
ATOM 550 N N . ALA A 1 79 ? -10.643 12.095 7.528 1.00 90.00 79 ALA A N 1
ATOM 551 C CA . ALA A 1 79 ? -10.216 12.586 6.232 1.00 90.00 79 ALA A CA 1
ATOM 552 C C . ALA A 1 79 ? -8.894 11.924 5.846 1.00 90.00 79 ALA A C 1
ATOM 554 O O . ALA A 1 79 ? -8.084 11.556 6.698 1.00 90.00 79 ALA A O 1
ATOM 555 N N . VAL A 1 80 ? -8.662 11.799 4.543 1.00 92.69 80 VAL A N 1
ATOM 556 C CA . VAL A 1 80 ? -7.374 11.339 4.023 1.00 92.69 80 VAL A CA 1
ATOM 557 C C . VAL A 1 80 ? -6.335 12.436 4.252 1.00 92.69 80 VAL A C 1
ATOM 559 O O . VAL A 1 80 ? -6.407 13.492 3.628 1.00 92.69 80 VAL A O 1
ATOM 562 N N . ALA A 1 81 ? -5.368 12.178 5.134 1.00 93.62 81 ALA A N 1
ATOM 563 C CA . ALA A 1 81 ? -4.275 13.111 5.406 1.00 93.62 81 ALA A CA 1
ATOM 564 C C . ALA A 1 81 ? -3.219 13.111 4.285 1.00 93.62 81 ALA A C 1
ATOM 566 O O . ALA A 1 81 ? -2.833 14.165 3.786 1.00 93.62 81 ALA A O 1
ATOM 567 N N . GLU A 1 82 ? -2.771 11.928 3.859 1.00 94.31 82 GLU A N 1
ATOM 568 C CA . GLU A 1 82 ? -1.857 11.746 2.729 1.00 94.31 82 GLU A CA 1
ATOM 569 C C . GLU A 1 82 ? -2.010 10.345 2.122 1.00 94.31 82 GLU A C 1
ATOM 571 O O . GLU A 1 82 ? -2.466 9.409 2.780 1.00 94.31 82 GLU A O 1
ATOM 576 N N . THR A 1 83 ? -1.627 10.197 0.851 1.00 95.81 83 THR A N 1
ATOM 577 C CA . THR A 1 83 ? -1.595 8.904 0.159 1.00 95.81 83 THR A CA 1
ATOM 578 C C . THR A 1 83 ? -0.313 8.751 -0.638 1.00 95.81 83 THR A C 1
ATOM 580 O O . THR A 1 83 ? 0.209 9.702 -1.225 1.00 95.81 83 THR A O 1
ATOM 583 N N . HIS A 1 84 ? 0.183 7.518 -0.685 1.00 95.50 84 HIS A N 1
ATOM 584 C CA . HIS A 1 84 ? 1.386 7.167 -1.419 1.00 95.50 84 HIS A CA 1
ATOM 585 C C . HIS A 1 84 ? 1.152 5.881 -2.204 1.00 95.50 84 HIS A C 1
ATOM 587 O O . HIS A 1 84 ? 0.850 4.837 -1.635 1.00 95.50 84 HIS A O 1
ATOM 593 N N . LEU A 1 85 ? 1.338 5.959 -3.516 1.00 95.19 85 LEU A N 1
ATOM 594 C CA . LEU A 1 85 ? 1.320 4.839 -4.440 1.00 95.19 85 LEU A CA 1
ATOM 595 C C . LEU A 1 85 ? 2.702 4.710 -5.073 1.00 95.19 85 LEU A C 1
ATOM 597 O O . LEU A 1 85 ? 3.162 5.614 -5.771 1.00 95.19 85 LEU A O 1
ATOM 601 N N . LEU A 1 86 ? 3.354 3.576 -4.840 1.00 94.19 86 LEU A N 1
ATOM 602 C CA . LEU A 1 86 ? 4.588 3.203 -5.517 1.00 94.19 86 LEU A CA 1
ATOM 603 C C . LEU A 1 86 ? 4.267 2.104 -6.529 1.00 94.19 86 LEU A C 1
ATOM 605 O O . LEU A 1 86 ? 3.971 0.977 -6.150 1.00 94.19 86 LEU A O 1
ATOM 609 N N . HIS A 1 87 ? 4.287 2.459 -7.808 1.00 93.31 87 HIS A N 1
ATOM 610 C CA . HIS A 1 87 ? 3.963 1.559 -8.909 1.00 93.31 87 HIS A CA 1
ATOM 611 C C . HIS A 1 87 ? 4.665 2.033 -10.180 1.00 93.31 87 HIS A C 1
ATOM 613 O O . HIS A 1 87 ? 4.714 3.239 -10.437 1.00 93.31 87 HIS A O 1
ATOM 619 N N . ASP A 1 88 ? 5.115 1.075 -10.983 1.00 92.75 88 ASP A N 1
ATOM 620 C CA . ASP A 1 88 ? 5.599 1.254 -12.348 1.00 92.75 88 ASP A CA 1
ATOM 621 C C . ASP A 1 88 ? 5.005 0.129 -13.216 1.00 92.75 88 ASP A C 1
ATOM 623 O O . ASP A 1 88 ? 4.778 -0.977 -12.719 1.00 92.75 88 ASP A O 1
ATOM 627 N N . ALA A 1 89 ? 4.741 0.411 -14.493 1.00 91.69 89 ALA A N 1
ATOM 628 C CA . ALA A 1 89 ? 4.259 -0.590 -15.445 1.00 91.69 89 ALA A CA 1
ATOM 629 C C . ALA A 1 89 ? 5.361 -1.601 -15.819 1.00 91.69 89 ALA A C 1
ATOM 631 O O . ALA A 1 89 ? 5.071 -2.723 -16.230 1.00 91.69 89 ALA A O 1
ATOM 632 N N . ASP A 1 90 ? 6.629 -1.211 -15.670 1.00 92.44 90 ASP A N 1
ATOM 633 C CA . ASP A 1 90 ? 7.792 -2.080 -15.793 1.00 92.44 90 ASP A CA 1
ATOM 634 C C . ASP A 1 90 ? 8.212 -2.584 -14.406 1.00 92.44 90 ASP A C 1
ATOM 636 O O . ASP A 1 90 ? 8.793 -1.854 -13.609 1.00 92.44 90 ASP A O 1
ATOM 640 N N . ALA A 1 91 ? 7.975 -3.864 -14.116 1.00 88.38 91 ALA A N 1
ATOM 641 C CA . ALA A 1 91 ? 8.347 -4.467 -12.833 1.00 88.38 91 ALA A CA 1
ATOM 642 C C . ALA A 1 91 ? 9.869 -4.493 -12.567 1.00 88.38 91 ALA A C 1
ATOM 644 O O . ALA A 1 91 ? 10.288 -4.726 -11.433 1.00 88.38 91 ALA A O 1
ATOM 645 N N . SER A 1 92 ? 10.699 -4.281 -13.596 1.00 90.31 92 SER A N 1
ATOM 646 C CA . SER A 1 92 ? 12.163 -4.213 -13.487 1.00 90.31 92 SER A CA 1
ATOM 647 C C . SER A 1 92 ? 12.705 -2.785 -13.344 1.00 90.31 92 SER A C 1
ATOM 649 O O . SER A 1 92 ? 13.915 -2.580 -13.205 1.00 90.31 92 SER A O 1
ATOM 651 N N . ALA A 1 93 ? 11.806 -1.802 -13.332 1.00 92.19 93 ALA A N 1
ATOM 652 C CA . ALA A 1 93 ? 12.078 -0.404 -13.065 1.00 92.19 93 ALA A CA 1
ATOM 653 C C . ALA A 1 93 ? 12.971 -0.189 -11.833 1.00 92.19 93 ALA A C 1
ATOM 655 O O . ALA A 1 93 ? 12.702 -0.700 -10.746 1.00 92.19 93 ALA A O 1
ATOM 656 N N . SER A 1 94 ? 14.016 0.627 -11.978 1.00 92.12 94 SER A N 1
ATOM 657 C CA . SER A 1 94 ? 14.913 0.975 -10.872 1.00 92.12 94 SER A CA 1
ATOM 658 C C . SER A 1 94 ? 15.457 2.395 -10.998 1.00 92.12 94 SER A C 1
ATOM 660 O O . SER A 1 94 ? 15.509 2.967 -12.087 1.00 92.12 94 SER A O 1
ATOM 662 N N . ASN A 1 95 ? 15.864 2.962 -9.863 1.00 91.81 95 ASN A N 1
ATOM 663 C CA . ASN A 1 95 ? 16.603 4.218 -9.823 1.00 91.81 95 ASN A CA 1
ATOM 664 C C . ASN A 1 95 ? 18.084 3.935 -10.088 1.00 91.81 95 ASN A C 1
ATOM 666 O O . ASN A 1 95 ? 18.670 3.022 -9.507 1.00 91.81 95 ASN A O 1
ATOM 670 N N . THR A 1 96 ? 18.694 4.718 -10.974 1.00 90.81 96 THR A N 1
ATOM 671 C CA . THR A 1 96 ? 20.120 4.615 -11.314 1.00 90.81 96 THR A CA 1
ATOM 672 C C . THR A 1 96 ? 20.824 5.934 -11.015 1.00 90.81 96 THR A C 1
ATOM 674 O O . THR A 1 96 ? 20.180 6.942 -10.754 1.00 90.81 96 THR A O 1
ATOM 677 N N . ILE A 1 97 ? 22.156 5.974 -11.098 1.00 91.88 97 ILE A N 1
ATOM 678 C CA . ILE A 1 97 ? 22.898 7.239 -10.947 1.00 91.88 97 ILE A CA 1
ATOM 679 C C . ILE A 1 97 ? 22.475 8.264 -12.017 1.00 91.88 97 ILE A C 1
ATOM 681 O O . ILE A 1 97 ? 22.404 9.455 -11.727 1.00 91.88 97 ILE A O 1
ATOM 685 N N . ALA A 1 98 ? 22.192 7.807 -13.241 1.00 93.94 98 ALA A N 1
ATOM 686 C CA . ALA A 1 98 ? 21.746 8.673 -14.332 1.00 93.94 98 ALA A CA 1
ATOM 687 C C . ALA A 1 98 ? 20.282 9.116 -14.166 1.00 93.94 98 ALA A C 1
ATOM 689 O O . ALA A 1 98 ? 19.930 10.235 -14.530 1.00 93.94 98 ALA A O 1
ATOM 690 N N . GLU A 1 99 ? 19.443 8.254 -13.586 1.00 91.06 99 GLU A N 1
ATOM 691 C CA . GLU A 1 99 ? 18.014 8.490 -13.365 1.00 91.06 99 GLU A CA 1
ATOM 692 C C . GLU A 1 99 ? 17.634 8.169 -11.907 1.00 91.06 99 GLU A C 1
ATOM 694 O O . GLU A 1 99 ? 17.018 7.134 -11.632 1.00 91.06 99 GLU A O 1
ATOM 699 N N . PRO A 1 100 ? 17.998 9.032 -10.939 1.00 89.44 100 PRO A N 1
ATOM 700 C CA . PRO A 1 100 ? 17.869 8.716 -9.513 1.00 89.44 100 PRO A CA 1
ATOM 701 C C . PRO A 1 100 ? 16.425 8.742 -8.995 1.00 89.44 100 PRO A C 1
ATOM 703 O O . PRO A 1 100 ? 16.167 8.294 -7.886 1.00 89.44 100 PRO A O 1
ATOM 706 N N . ALA A 1 101 ? 15.479 9.257 -9.786 1.00 89.69 101 ALA A N 1
ATOM 707 C CA . ALA A 1 101 ? 14.079 9.429 -9.394 1.00 89.69 101 ALA A CA 1
ATOM 708 C C . ALA A 1 101 ? 13.087 8.857 -10.426 1.00 89.69 101 ALA A C 1
ATOM 710 O O . ALA A 1 101 ? 11.970 9.374 -10.557 1.00 89.69 101 ALA A O 1
ATOM 711 N N . ARG A 1 102 ? 13.493 7.826 -11.185 1.00 91.06 102 ARG A N 1
ATOM 712 C CA . ARG A 1 102 ? 12.647 7.132 -12.176 1.00 91.06 102 ARG A CA 1
ATOM 713 C C . ARG A 1 102 ? 11.430 6.489 -11.506 1.00 91.06 102 ARG A C 1
ATOM 715 O O . ARG A 1 102 ? 10.308 6.682 -11.958 1.00 91.06 102 ARG A O 1
ATOM 722 N N . VAL A 1 103 ? 11.656 5.792 -10.396 1.00 93.31 103 VAL A N 1
ATOM 723 C CA . VAL A 1 103 ? 10.642 5.171 -9.544 1.00 93.31 103 VAL A CA 1
ATOM 724 C C . VAL A 1 103 ? 10.511 6.003 -8.279 1.00 93.31 103 VAL A C 1
ATOM 726 O O . VAL A 1 103 ? 11.466 6.140 -7.515 1.00 93.31 103 VAL A O 1
ATOM 729 N N . ARG A 1 104 ? 9.329 6.578 -8.056 1.00 92.00 104 ARG A N 1
ATOM 730 C CA . ARG A 1 104 ? 9.031 7.399 -6.879 1.00 92.00 104 ARG A CA 1
ATOM 731 C C . ARG A 1 104 ? 7.561 7.281 -6.483 1.00 92.00 104 ARG A C 1
ATOM 733 O O . ARG A 1 104 ? 6.728 7.030 -7.357 1.00 92.00 104 ARG A O 1
ATOM 740 N N . PRO A 1 105 ? 7.218 7.484 -5.200 1.00 93.94 105 PRO A N 1
ATOM 741 C CA . PRO A 1 105 ? 5.831 7.515 -4.781 1.00 93.94 105 PRO A CA 1
ATOM 742 C C . PRO A 1 105 ? 5.096 8.666 -5.466 1.00 93.94 105 PRO A C 1
ATOM 744 O O . PRO A 1 105 ? 5.625 9.770 -5.615 1.00 93.94 105 PRO A O 1
ATOM 747 N N . ARG A 1 106 ? 3.855 8.404 -5.849 1.00 94.12 106 ARG A N 1
ATOM 748 C CA . ARG A 1 106 ? 2.892 9.390 -6.338 1.00 94.12 106 ARG A CA 1
ATOM 749 C C . ARG A 1 106 ? 1.670 9.398 -5.430 1.00 94.12 106 ARG A C 1
ATOM 751 O O . ARG A 1 106 ? 1.462 8.454 -4.675 1.00 94.12 106 ARG A O 1
ATOM 758 N N . VAL A 1 107 ? 0.871 10.455 -5.496 1.00 94.38 107 VAL A N 1
ATOM 759 C CA . VAL A 1 107 ? -0.422 10.492 -4.800 1.00 94.38 107 VAL A CA 1
ATOM 760 C C . VAL A 1 107 ? -1.316 9.404 -5.398 1.00 94.38 107 VAL A C 1
ATOM 762 O O . VAL A 1 107 ? -1.399 9.273 -6.622 1.00 94.38 107 VAL A O 1
ATOM 765 N N . ALA A 1 108 ? -1.932 8.596 -4.539 1.00 89.88 108 ALA A N 1
ATOM 766 C CA . ALA A 1 108 ? -2.923 7.616 -4.963 1.00 89.88 108 ALA A CA 1
ATOM 767 C C . ALA A 1 108 ? -4.254 8.327 -5.229 1.00 89.88 108 ALA A C 1
ATOM 769 O O . ALA A 1 108 ? -4.642 9.214 -4.466 1.00 89.88 108 ALA A O 1
ATOM 770 N N . THR A 1 109 ? -4.963 7.921 -6.280 1.00 87.62 109 THR A N 1
ATOM 771 C CA . THR A 1 109 ? -6.335 8.379 -6.504 1.00 87.62 109 THR A CA 1
ATOM 772 C C . THR A 1 109 ? -7.226 7.791 -5.416 1.00 87.62 109 THR A C 1
ATOM 774 O O . THR A 1 109 ? -7.282 6.574 -5.261 1.00 87.62 109 THR A O 1
ATOM 777 N N . THR A 1 110 ? -7.911 8.648 -4.667 1.00 85.56 110 THR A N 1
ATOM 778 C CA . THR A 1 110 ? -8.856 8.245 -3.622 1.00 85.56 110 THR A CA 1
ATOM 779 C C . THR A 1 110 ? -10.200 8.925 -3.820 1.00 85.56 110 THR A C 1
ATOM 781 O O . THR A 1 110 ? -10.303 10.002 -4.408 1.00 85.56 110 THR A O 1
ATOM 784 N N . THR A 1 111 ? -11.253 8.273 -3.343 1.00 81.50 111 THR A N 1
ATOM 785 C CA . THR A 1 111 ? -12.604 8.832 -3.263 1.00 81.50 111 THR A CA 1
ATOM 786 C C . THR A 1 111 ? -13.120 8.546 -1.857 1.00 81.50 111 THR A C 1
ATOM 788 O O . THR A 1 111 ? -12.904 7.445 -1.353 1.00 81.50 111 THR A O 1
ATOM 791 N N . LEU A 1 112 ? -13.696 9.566 -1.217 1.00 71.00 112 LEU A N 1
ATOM 792 C CA . LEU A 1 112 ? -14.295 9.503 0.119 1.00 71.00 112 LEU A CA 1
ATOM 793 C C . LEU A 1 112 ? -15.815 9.401 0.009 1.00 71.00 112 LEU A C 1
ATOM 795 O O . LEU A 1 112 ? -16.364 10.051 -0.912 1.00 71.00 112 LEU A O 1
#

Sequence (112 aa):
MAADDLLPVALTARLARGRAVAVEVDGPSFASARFGTVPAVNAVATADDDGVTVLLANRSIVDDVDVLIELAGLGDGLAVAETHLLHDADASASNTIAEPARVRPRVATTTL

Secondary structure (DSSP, 8-state):
--GGG-HHHHHHHHH--SEEE-------EEEETTTEEEESEEEEEEE-SS-EEEEEEE--SS---------TTS-S--------B---SSTT----SSSTTSS--BPPP---

Solvent-accessible surface area (backbone atoms only — not comparable to full-atom values): 7719 Å² total; per-residue (Å²): 133,61,73,76,80,40,56,72,60,51,50,45,73,70,55,66,44,75,43,81,47,93,61,90,84,85,79,63,64,45,82,38,96,88,74,42,74,41,66,25,65,50,67,45,31,19,39,50,97,91,48,74,38,80,50,73,45,77,69,51,93,83,62,86,80,91,82,86,85,86,66,82,90,76,67,85,88,78,72,87,87,80,59,75,35,77,79,66,95,53,88,81,70,63,59,40,93,92,41,66,68,72,63,59,72,38,76,52,92,81,85,132

Radius of gyration: 15.9 Å; Cα contacts (8 Å, |Δi|>4): 121; chains: 1; bounding box: 40×35×35 Å